Protein AF-A0A4U9HL40-F1 (afdb_monomer_lite)

Radius of gyration: 16.32 Å; chains: 1; bounding box: 34×28×34 Å

Structure (mmCIF, N/CA/C/O backbone):
data_AF-A0A4U9HL40-F1
#
_entry.id   AF-A0A4U9HL40-F1
#
loop_
_atom_site.group_PDB
_atom_site.id
_atom_site.type_symbol
_atom_site.label_atom_id
_atom_site.label_alt_id
_atom_site.label_comp_id
_atom_site.label_asym_id
_atom_site.label_entity_id
_atom_site.label_seq_id
_atom_site.pdbx_PDB_ins_code
_atom_site.Cartn_x
_atom_site.Cartn_y
_atom_site.Cartn_z
_atom_site.occupancy
_atom_site.B_iso_or_equiv
_atom_site.auth_seq_id
_atom_site.auth_comp_id
_atom_site.auth_asym_id
_atom_site.auth_atom_id
_atom_site.pdbx_PDB_model_num
ATOM 1 N N . MET A 1 1 ? 13.104 -20.021 -5.746 1.00 63.62 1 MET A N 1
ATOM 2 C CA . MET A 1 1 ? 12.306 -18.800 -5.505 1.00 63.62 1 MET A CA 1
ATOM 3 C C . MET A 1 1 ? 13.076 -17.501 -5.736 1.00 63.62 1 MET A C 1
ATOM 5 O O . MET A 1 1 ? 12.665 -16.749 -6.599 1.00 63.62 1 MET A O 1
ATOM 9 N N . ARG A 1 2 ? 14.193 -17.207 -5.038 1.00 65.75 2 ARG A N 1
ATOM 10 C CA . ARG A 1 2 ? 14.846 -15.877 -5.133 1.00 65.75 2 ARG A CA 1
ATOM 11 C C . ARG A 1 2 ? 15.186 -15.416 -6.558 1.00 65.75 2 ARG A C 1
ATOM 13 O O . ARG A 1 2 ? 15.005 -14.242 -6.813 1.00 65.75 2 ARG A O 1
ATOM 20 N N . ARG A 1 3 ? 15.659 -16.315 -7.431 1.00 74.00 3 ARG A N 1
ATOM 21 C CA . ARG A 1 3 ? 16.091 -16.013 -8.814 1.00 74.00 3 ARG A CA 1
ATOM 22 C C . ARG A 1 3 ? 14.944 -15.879 -9.831 1.00 74.00 3 ARG A C 1
ATOM 24 O O . ARG A 1 3 ? 15.219 -15.743 -11.009 1.00 74.00 3 ARG A O 1
ATOM 31 N N . GLN A 1 4 ? 13.692 -16.015 -9.389 1.00 85.56 4 GLN A N 1
ATOM 32 C CA . GLN A 1 4 ? 12.496 -15.931 -10.243 1.00 85.56 4 GLN A CA 1
ATOM 33 C C . GLN A 1 4 ? 11.728 -14.624 -10.010 1.00 85.56 4 GLN A C 1
ATOM 35 O O . GLN A 1 4 ? 10.723 -14.363 -10.661 1.00 85.56 4 GLN A O 1
ATOM 40 N N . LEU A 1 5 ? 12.153 -13.800 -9.045 1.00 86.06 5 LEU A N 1
ATOM 41 C CA . LEU A 1 5 ? 11.381 -12.625 -8.639 1.00 86.06 5 LEU A CA 1
ATOM 42 C C . LEU A 1 5 ? 11.405 -11.540 -9.715 1.00 86.06 5 LEU A C 1
ATOM 44 O O . LEU A 1 5 ? 10.414 -10.833 -9.873 1.00 86.06 5 LEU A O 1
ATOM 48 N N . LYS A 1 6 ? 12.496 -11.433 -10.478 1.00 87.88 6 LYS A N 1
ATOM 49 C CA . LYS A 1 6 ? 12.565 -10.525 -11.631 1.00 87.88 6 LYS A CA 1
ATOM 50 C C . LYS A 1 6 ? 11.623 -10.922 -12.762 1.00 87.88 6 LYS A C 1
ATOM 52 O O . LYS A 1 6 ? 11.064 -10.042 -13.405 1.00 87.88 6 LYS A O 1
ATOM 57 N N . ASP A 1 7 ? 11.420 -12.220 -12.963 1.00 88.88 7 ASP A N 1
ATOM 58 C CA . ASP A 1 7 ? 10.525 -12.727 -14.005 1.00 88.88 7 ASP A CA 1
ATOM 59 C C . ASP A 1 7 ? 9.053 -12.499 -13.630 1.00 88.88 7 ASP A C 1
ATOM 61 O O . ASP A 1 7 ? 8.220 -12.246 -14.493 1.00 88.88 7 ASP A O 1
ATOM 65 N N . ILE A 1 8 ? 8.736 -12.546 -12.330 1.00 87.62 8 ILE A N 1
ATOM 66 C CA . ILE A 1 8 ? 7.370 -12.377 -11.814 1.00 87.62 8 ILE A CA 1
ATOM 67 C C . I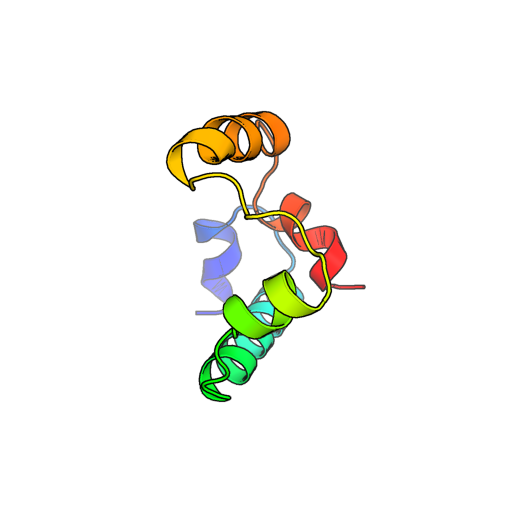LE A 1 8 ? 7.002 -10.895 -11.647 1.00 87.62 8 ILE A C 1
ATOM 69 O O . ILE A 1 8 ? 5.908 -10.482 -12.022 1.00 87.62 8 ILE A O 1
ATOM 73 N N . PHE A 1 9 ? 7.892 -10.092 -11.056 1.00 86.50 9 PHE A N 1
ATOM 74 C CA . PHE A 1 9 ? 7.597 -8.709 -10.647 1.00 86.50 9 PHE A CA 1
ATOM 75 C C . PHE A 1 9 ? 8.257 -7.647 -11.533 1.00 86.50 9 PHE A C 1
ATOM 77 O O . PHE A 1 9 ? 8.092 -6.450 -11.287 1.00 86.50 9 PHE A O 1
ATOM 84 N N . GLY A 1 10 ? 9.006 -8.066 -12.553 1.00 86.44 10 GLY A N 1
ATOM 85 C CA . GLY A 1 10 ? 9.816 -7.186 -13.385 1.00 86.44 10 GLY A CA 1
ATOM 86 C C . GLY A 1 10 ? 11.153 -6.802 -12.733 1.00 86.44 10 GLY A C 1
ATOM 87 O O . GLY A 1 10 ? 11.514 -7.311 -11.665 1.00 86.44 10 GLY A O 1
ATOM 88 N N . PRO A 1 11 ? 11.923 -5.899 -13.371 1.00 89.19 11 PRO A N 1
ATOM 89 C CA . PRO A 1 11 ? 13.249 -5.499 -12.909 1.00 89.19 11 PRO A CA 1
ATOM 90 C C . PRO A 1 11 ? 13.245 -5.036 -11.447 1.00 89.19 11 PRO A C 1
ATOM 92 O O . PRO A 1 11 ? 12.678 -4.003 -11.103 1.00 89.19 11 PRO A O 1
ATOM 95 N N . CYS A 1 12 ? 13.890 -5.806 -10.570 1.00 89.44 12 CYS A N 1
ATOM 96 C CA . CYS A 1 12 ? 13.868 -5.550 -9.134 1.00 89.44 12 CYS A CA 1
ATOM 97 C C . CYS A 1 12 ? 15.163 -5.986 -8.435 1.00 89.44 12 CYS A C 1
ATOM 99 O O . CYS A 1 12 ? 15.943 -6.803 -8.941 1.00 89.44 12 CYS A O 1
ATOM 101 N N . ASN A 1 13 ? 15.381 -5.470 -7.222 1.00 89.94 13 ASN A N 1
ATOM 102 C CA . ASN A 1 13 ? 16.383 -6.020 -6.317 1.00 89.94 13 ASN A CA 1
ATOM 103 C C . ASN A 1 13 ? 15.788 -7.225 -5.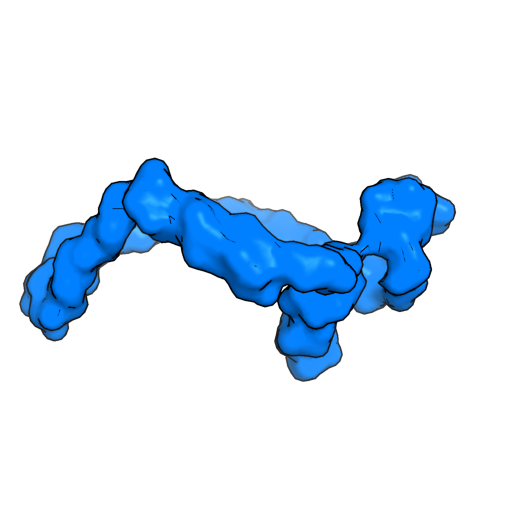574 1.00 89.94 13 ASN A C 1
ATOM 105 O O . ASN A 1 13 ? 15.115 -7.084 -4.555 1.00 89.94 13 ASN A O 1
ATOM 109 N N . GLU A 1 14 ? 16.073 -8.428 -6.067 1.00 90.12 14 GLU A N 1
ATOM 110 C CA . GLU A 1 14 ? 15.507 -9.680 -5.544 1.00 90.12 14 GLU A CA 1
ATOM 111 C C . GLU A 1 14 ? 15.813 -9.922 -4.060 1.00 90.12 14 GLU A C 1
ATOM 113 O O . GLU A 1 14 ? 15.058 -10.605 -3.369 1.00 90.12 14 GLU A O 1
ATOM 118 N N . ARG A 1 15 ? 16.926 -9.378 -3.544 1.00 89.94 15 ARG A N 1
ATOM 119 C CA . ARG A 1 15 ? 17.260 -9.489 -2.117 1.00 89.94 15 ARG A CA 1
ATOM 120 C C . ARG A 1 15 ? 16.301 -8.661 -1.271 1.00 89.94 15 ARG A C 1
ATOM 122 O O . ARG A 1 15 ? 15.838 -9.150 -0.243 1.00 89.94 15 ARG A O 1
ATOM 129 N N . LEU A 1 16 ? 16.033 -7.427 -1.697 1.00 89.31 16 LEU A N 1
ATOM 130 C CA . LEU A 1 16 ? 15.118 -6.521 -1.009 1.00 89.31 16 LEU A CA 1
ATOM 131 C C . LEU A 1 16 ? 13.673 -7.019 -1.116 1.00 89.31 16 LEU A C 1
ATOM 133 O O . LEU A 1 16 ? 12.995 -7.087 -0.095 1.00 89.31 16 LEU A O 1
ATOM 137 N N . MET A 1 17 ? 13.262 -7.507 -2.292 1.00 89.75 17 MET A N 1
ATOM 138 C CA . MET A 1 17 ? 11.972 -8.188 -2.469 1.00 89.75 17 MET A CA 1
ATOM 139 C C . MET A 1 17 ? 11.782 -9.336 -1.496 1.00 89.75 17 MET A C 1
ATOM 141 O O . MET A 1 17 ? 10.813 -9.366 -0.743 1.00 89.75 17 MET A O 1
ATOM 145 N N . LEU A 1 18 ? 12.738 -10.264 -1.458 1.00 89.88 18 LEU A N 1
ATOM 146 C CA . LEU A 1 18 ? 12.628 -11.418 -0.580 1.00 89.88 18 LEU A CA 1
ATOM 147 C C . LEU A 1 18 ? 12.595 -11.011 0.902 1.00 89.88 18 LEU A C 1
ATOM 149 O O . LEU A 1 18 ? 11.925 -11.666 1.697 1.00 89.88 18 LEU A O 1
ATOM 153 N N . LYS A 1 19 ? 13.305 -9.939 1.280 1.00 90.62 19 LYS A N 1
ATOM 154 C CA . LYS A 1 19 ? 13.274 -9.395 2.644 1.00 90.62 19 LYS A CA 1
ATOM 155 C C . LYS A 1 19 ? 11.887 -8.841 2.989 1.00 90.62 19 LYS A C 1
ATOM 157 O O . LYS A 1 19 ? 11.357 -9.225 4.027 1.00 90.62 19 LYS A O 1
ATOM 162 N N . ALA A 1 20 ? 11.293 -8.013 2.129 1.00 90.31 20 ALA A N 1
ATOM 163 C CA . ALA A 1 20 ? 9.956 -7.456 2.355 1.00 90.31 20 ALA A CA 1
ATOM 164 C C . ALA A 1 20 ? 8.878 -8.549 2.397 1.00 90.31 20 ALA A C 1
ATOM 166 O O . ALA A 1 20 ? 8.093 -8.605 3.336 1.00 90.31 20 ALA A O 1
ATOM 167 N N . MET A 1 21 ? 8.908 -9.502 1.462 1.00 89.50 21 MET A N 1
ATOM 168 C CA . MET A 1 21 ? 7.973 -10.635 1.457 1.00 89.50 21 MET A CA 1
ATOM 169 C C . MET A 1 21 ? 8.033 -11.452 2.752 1.00 89.50 21 MET A C 1
ATOM 171 O O . MET A 1 21 ? 6.998 -11.827 3.300 1.00 89.50 21 MET A O 1
ATOM 175 N N . ARG A 1 22 ? 9.241 -11.712 3.270 1.00 92.00 22 ARG A N 1
ATOM 176 C CA . ARG A 1 22 ? 9.414 -12.397 4.560 1.00 92.00 22 ARG A CA 1
ATOM 177 C C . ARG A 1 22 ? 8.853 -11.577 5.716 1.00 92.00 22 ARG A C 1
ATOM 179 O O . ARG A 1 22 ? 8.227 -12.158 6.591 1.00 92.00 22 ARG A O 1
ATOM 186 N N . LEU A 1 23 ? 9.054 -10.259 5.709 1.00 91.44 23 LEU A N 1
ATOM 187 C CA . LEU A 1 23 ? 8.497 -9.370 6.726 1.00 91.44 23 LEU A CA 1
ATOM 188 C C . LEU A 1 23 ? 6.964 -9.433 6.737 1.00 91.44 23 LEU A C 1
ATOM 190 O O . LEU A 1 23 ? 6.384 -9.649 7.799 1.00 91.44 23 LEU A O 1
ATOM 194 N N . TYR A 1 24 ? 6.318 -9.327 5.572 1.00 90.44 24 TYR A N 1
ATOM 195 C CA . TYR A 1 24 ? 4.860 -9.448 5.475 1.00 90.44 24 TYR A CA 1
ATOM 196 C C . TYR A 1 24 ? 4.362 -10.825 5.908 1.00 90.44 24 TYR A C 1
ATOM 198 O O . TYR A 1 24 ? 3.366 -10.913 6.621 1.00 90.44 24 TYR A O 1
ATOM 206 N N . GLY A 1 25 ? 5.072 -11.893 5.532 1.00 92.50 25 GLY A N 1
ATOM 207 C CA . GLY A 1 25 ? 4.761 -13.249 5.981 1.00 92.50 25 GLY A CA 1
ATOM 208 C C . GLY A 1 25 ? 4.815 -13.374 7.504 1.00 92.50 25 GLY A C 1
ATOM 209 O O . GLY A 1 25 ? 3.851 -13.822 8.117 1.00 92.50 25 GLY A O 1
ATOM 210 N N . SER A 1 26 ? 5.899 -12.914 8.134 1.00 93.94 26 SER A N 1
ATOM 211 C CA . SER A 1 26 ? 6.029 -12.921 9.595 1.00 93.94 26 SER A CA 1
ATOM 212 C C . SER A 1 26 ? 4.961 -12.070 10.283 1.00 93.94 26 SER A C 1
ATOM 214 O O . SER A 1 26 ? 4.424 -12.485 11.305 1.00 93.94 26 SER A O 1
ATOM 216 N N . PHE A 1 27 ? 4.621 -10.904 9.724 1.00 90.50 27 PHE A N 1
ATOM 217 C CA . PHE A 1 27 ? 3.556 -10.054 10.255 1.00 90.50 27 PHE A CA 1
ATOM 218 C C . PHE A 1 27 ? 2.187 -10.741 10.179 1.00 90.50 27 PHE A C 1
ATOM 220 O O . PHE A 1 27 ? 1.445 -10.734 11.158 1.00 90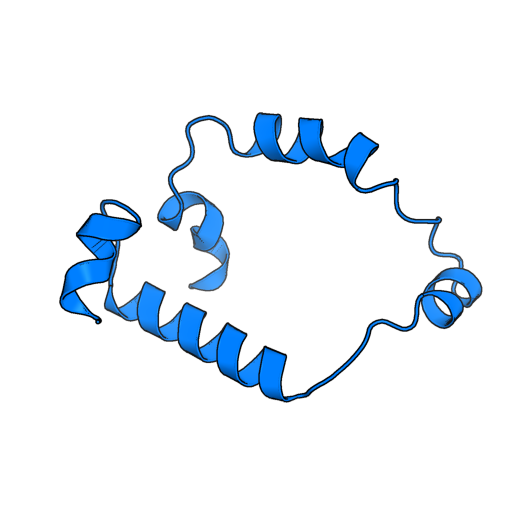.50 27 PHE A O 1
ATOM 227 N N . ALA A 1 28 ? 1.869 -11.396 9.058 1.00 91.19 28 ALA A N 1
ATOM 228 C CA . ALA A 1 28 ? 0.624 -12.146 8.898 1.00 91.19 28 ALA A CA 1
ATOM 229 C C . ALA A 1 28 ? 0.487 -13.281 9.932 1.00 91.19 28 ALA A C 1
ATOM 231 O O . ALA A 1 28 ? -0.607 -13.531 10.437 1.00 91.19 28 ALA A O 1
ATOM 232 N N . MET A 1 29 ? 1.602 -13.914 10.313 1.00 94.75 29 MET A N 1
ATOM 233 C CA . MET A 1 29 ? 1.628 -14.958 11.345 1.00 94.75 29 MET A CA 1
ATOM 234 C C . MET A 1 29 ? 1.314 -14.447 12.757 1.00 94.75 29 MET A C 1
ATOM 236 O O . MET A 1 29 ? 0.947 -15.250 13.611 1.00 94.75 29 MET A O 1
ATOM 240 N N . LEU A 1 30 ? 1.399 -13.136 13.017 1.00 93.06 30 LEU A N 1
ATOM 241 C CA . LEU A 1 30 ? 0.998 -12.560 14.307 1.00 93.06 30 LEU A CA 1
ATOM 242 C C . LEU A 1 30 ? -0.518 -12.671 14.551 1.00 93.06 30 LEU A C 1
ATOM 244 O O . LEU A 1 30 ? -0.961 -12.448 15.675 1.00 93.06 30 LEU A O 1
ATOM 248 N N . ASN A 1 31 ? -1.308 -13.004 13.517 1.00 86.62 31 ASN A N 1
ATOM 249 C CA . ASN A 1 31 ? -2.762 -13.207 13.581 1.00 86.62 31 ASN A CA 1
ATOM 250 C C . ASN A 1 31 ? -3.512 -12.046 14.266 1.00 86.62 31 ASN A C 1
ATOM 252 O O . ASN A 1 31 ? -4.543 -12.223 14.919 1.00 86.62 31 ASN A O 1
ATOM 256 N N . VAL A 1 32 ? -2.976 -10.835 14.122 1.00 88.00 32 VAL A N 1
ATOM 257 C CA . VAL A 1 32 ? -3.611 -9.614 14.606 1.00 88.00 32 VAL A CA 1
ATOM 258 C C . VAL A 1 32 ? -4.759 -9.239 13.675 1.00 88.00 32 VAL A C 1
ATOM 260 O O . VAL A 1 32 ? -4.666 -9.378 12.456 1.00 88.00 32 VAL A O 1
ATOM 263 N N . ARG A 1 33 ? -5.860 -8.752 14.248 1.00 86.56 33 ARG A N 1
ATOM 264 C CA . ARG A 1 33 ? -7.018 -8.265 13.492 1.00 86.56 33 ARG A CA 1
ATOM 265 C C . ARG A 1 33 ? -7.279 -6.813 13.834 1.00 86.56 33 ARG A C 1
ATOM 267 O O . ARG A 1 33 ? -7.179 -6.410 14.992 1.00 86.56 33 ARG A O 1
ATOM 274 N N . PHE A 1 34 ? -7.664 -6.042 12.826 1.00 85.62 34 PHE A N 1
ATOM 275 C CA . PHE A 1 34 ? -8.148 -4.689 13.045 1.00 85.62 34 PHE A CA 1
ATOM 276 C C . PHE A 1 34 ? -9.508 -4.734 13.742 1.00 85.62 34 PHE A C 1
ATOM 278 O O . PHE A 1 34 ? -10.425 -5.431 13.311 1.00 85.62 34 PHE A O 1
ATOM 285 N N . CYS A 1 35 ? -9.632 -3.986 14.837 1.00 90.25 35 CYS A N 1
ATOM 286 C CA . CYS A 1 35 ? -10.894 -3.807 15.541 1.00 90.25 35 CYS A CA 1
ATOM 287 C C . CYS A 1 35 ? -11.562 -2.524 15.037 1.00 90.25 35 CYS A C 1
ATOM 289 O O . CYS A 1 35 ? -11.275 -1.436 15.539 1.00 90.25 35 CYS A O 1
ATOM 291 N N . ASN A 1 36 ? -12.439 -2.654 14.040 1.00 89.75 36 ASN A N 1
ATOM 292 C CA . ASN A 1 36 ? -13.128 -1.506 13.444 1.00 89.75 36 ASN A CA 1
ATOM 293 C C . ASN A 1 36 ? -13.948 -0.736 14.486 1.00 89.75 36 ASN A C 1
ATOM 295 O O . ASN A 1 36 ? -13.875 0.488 14.525 1.00 89.75 36 ASN A O 1
ATOM 299 N N . ASP A 1 37 ? -14.613 -1.432 15.409 1.00 93.81 37 ASP A N 1
ATOM 300 C CA . ASP A 1 37 ? -15.386 -0.798 16.483 1.00 93.81 37 ASP A CA 1
ATOM 301 C C . ASP A 1 37 ? -14.535 0.137 17.345 1.00 93.81 37 ASP A C 1
ATOM 303 O O . ASP A 1 37 ? -14.990 1.208 17.743 1.00 93.81 37 ASP A O 1
ATOM 307 N N . LYS A 1 38 ? -13.281 -0.239 17.626 1.00 93.75 38 LYS A N 1
ATOM 308 C CA . LYS A 1 38 ? -12.357 0.612 18.381 1.00 93.75 38 LYS A CA 1
ATOM 309 C C . LYS A 1 38 ? -12.015 1.879 17.599 1.00 93.75 38 LYS A C 1
ATOM 311 O O . LYS A 1 38 ? -12.008 2.952 18.189 1.00 93.75 38 LYS A O 1
ATOM 316 N N . LEU A 1 39 ? -11.747 1.766 16.298 1.00 91.88 39 LEU A N 1
ATOM 317 C CA . LEU A 1 39 ? -11.422 2.918 15.449 1.00 91.88 39 LEU A CA 1
ATOM 318 C C . LEU A 1 39 ? -12.605 3.886 15.345 1.00 91.88 39 LEU A C 1
ATOM 320 O O . LEU A 1 39 ? -12.424 5.094 15.486 1.00 91.88 39 LEU A O 1
ATOM 324 N N . LEU A 1 40 ? -13.819 3.354 15.195 1.00 94.50 40 LEU A N 1
ATOM 325 C CA . LEU A 1 40 ? -15.042 4.156 15.162 1.00 94.50 40 LEU A CA 1
ATOM 326 C C . LEU A 1 40 ? -15.298 4.856 16.504 1.00 94.50 40 LEU A C 1
ATOM 328 O O . LEU A 1 40 ? -15.620 6.040 16.524 1.00 94.50 40 LEU A O 1
ATOM 332 N N . LYS A 1 41 ? -15.077 4.172 17.637 1.00 95.81 41 LYS A N 1
ATOM 333 C CA . LYS A 1 41 ? -15.164 4.784 18.979 1.00 95.81 41 LYS A CA 1
ATOM 334 C C . LYS A 1 41 ? -14.137 5.895 19.206 1.00 95.81 41 LYS A C 1
ATOM 336 O O . LYS A 1 41 ? -14.399 6.801 19.986 1.00 95.81 41 LYS A O 1
ATOM 341 N N . LEU A 1 42 ? -12.987 5.829 18.535 1.00 95.62 42 LEU A N 1
ATOM 342 C CA . LEU A 1 42 ? -11.967 6.883 18.549 1.00 95.62 42 LEU A CA 1
ATOM 343 C C . LEU A 1 42 ? -12.300 8.054 17.606 1.00 95.62 42 LEU A C 1
ATOM 345 O O . LEU A 1 42 ? -11.523 9.001 17.531 1.00 95.62 42 LEU A O 1
ATOM 349 N N . GLY A 1 43 ? -13.429 8.005 16.893 1.00 96.12 43 GLY A N 1
ATOM 350 C CA . GLY A 1 43 ? -13.878 9.067 15.993 1.00 96.12 43 GLY A CA 1
ATOM 351 C C . GLY A 1 43 ? -13.313 8.983 14.575 1.00 96.12 43 GLY A C 1
ATOM 352 O O . GLY A 1 43 ? -13.452 9.941 13.818 1.00 96.12 43 GLY A O 1
ATOM 353 N N . MET A 1 44 ? -12.686 7.865 14.183 1.00 95.06 44 MET A N 1
ATOM 354 C CA . MET A 1 44 ? -12.309 7.673 12.780 1.00 95.06 44 MET A CA 1
ATOM 355 C C . MET A 1 44 ? -13.563 7.502 11.908 1.00 95.06 44 MET A C 1
ATOM 357 O O . MET A 1 44 ? -14.495 6.805 12.319 1.00 95.06 44 MET A O 1
ATOM 361 N N . PRO A 1 45 ? -13.599 8.095 10.702 1.00 92.81 45 PRO A N 1
ATOM 362 C CA . PRO A 1 45 ? -14.712 7.901 9.784 1.00 92.81 45 PRO A CA 1
ATOM 363 C C . PRO A 1 45 ? -14.789 6.441 9.328 1.00 92.81 45 PRO A C 1
ATOM 365 O O . PRO A 1 45 ? -13.781 5.729 9.294 1.00 92.81 45 PRO A O 1
ATOM 368 N N . GLN A 1 46 ? -15.989 5.998 8.944 1.00 90.81 46 GLN A N 1
ATOM 369 C CA . GLN A 1 46 ? -16.129 4.677 8.340 1.00 90.81 46 GLN A CA 1
ATOM 370 C C . GLN A 1 46 ? -15.295 4.586 7.056 1.00 90.81 46 GLN A C 1
ATOM 372 O O . GLN A 1 46 ? -15.296 5.528 6.257 1.00 90.81 46 GLN A O 1
ATOM 377 N N . PRO A 1 47 ? -14.588 3.462 6.840 1.00 88.50 47 PRO A N 1
ATOM 378 C CA . PRO A 1 47 ? -13.843 3.270 5.610 1.00 88.50 47 PRO A CA 1
ATOM 379 C C . PRO A 1 47 ? -14.812 3.213 4.418 1.00 88.50 47 PRO A C 1
ATOM 381 O O . PRO A 1 47 ? -15.925 2.692 4.559 1.00 88.50 47 PRO A O 1
ATOM 384 N N . PRO A 1 48 ? -14.406 3.703 3.233 1.00 90.62 48 PRO A N 1
ATOM 385 C CA . PRO A 1 48 ? -15.196 3.515 2.026 1.00 90.62 48 PRO A CA 1
ATOM 386 C C . PRO A 1 48 ? -15.350 2.021 1.730 1.00 90.62 48 PRO A C 1
ATOM 388 O O . PRO A 1 48 ? -14.498 1.202 2.095 1.00 90.62 48 PRO A O 1
ATOM 391 N N . ARG A 1 49 ? -16.420 1.651 1.018 1.00 91.75 49 ARG A N 1
ATOM 392 C CA . ARG A 1 49 ? -16.538 0.280 0.514 1.00 91.75 49 ARG A CA 1
ATOM 393 C C . ARG A 1 49 ? -15.367 0.008 -0.418 1.00 91.75 49 ARG A C 1
ATOM 395 O O . ARG A 1 49 ? -14.965 0.868 -1.201 1.00 91.75 49 ARG A O 1
ATOM 402 N N . PHE A 1 50 ? -14.861 -1.219 -0.379 1.00 90.88 50 PHE A N 1
ATOM 403 C CA . PHE A 1 50 ? -13.749 -1.622 -1.237 1.00 90.88 50 PHE A CA 1
ATOM 404 C C . PHE A 1 50 ? -14.033 -1.350 -2.723 1.00 90.88 50 PHE A C 1
ATOM 406 O O . PHE A 1 50 ? -13.171 -0.841 -3.434 1.00 90.88 50 PHE A O 1
ATOM 413 N N . THR A 1 51 ? -15.263 -1.612 -3.172 1.00 96.06 51 THR A N 1
ATOM 414 C CA . THR A 1 51 ? -15.709 -1.363 -4.551 1.00 96.06 51 THR A CA 1
ATOM 415 C C . THR A 1 51 ? -15.615 0.102 -4.955 1.00 96.06 51 THR A C 1
ATOM 417 O O . THR A 1 51 ? -15.289 0.393 -6.101 1.00 96.06 51 THR A O 1
ATOM 420 N N . ASP A 1 52 ? -15.860 1.016 -4.016 1.00 94.06 52 ASP A N 1
ATOM 421 C CA . ASP A 1 52 ? -15.815 2.455 -4.272 1.00 94.06 52 ASP A CA 1
ATOM 422 C C . ASP A 1 52 ? -14.359 2.954 -4.302 1.00 94.06 52 ASP A C 1
ATOM 424 O O . ASP A 1 52 ? -14.024 3.882 -5.034 1.00 94.06 52 ASP A O 1
ATOM 428 N N . TYR A 1 53 ? -13.464 2.308 -3.546 1.00 93.88 53 TYR A N 1
ATOM 429 C CA . TYR A 1 53 ? -12.048 2.675 -3.478 1.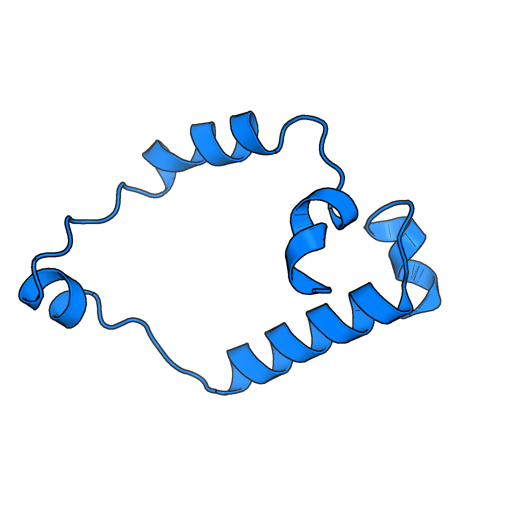00 93.88 53 TYR A CA 1
ATOM 430 C C . TYR A 1 53 ? -11.188 2.055 -4.594 1.00 93.88 53 TYR A C 1
ATOM 432 O O . TYR A 1 53 ? -10.132 2.5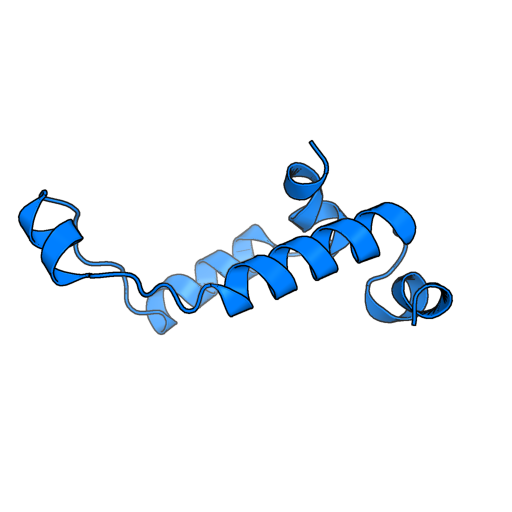88 -4.936 1.00 93.88 53 TYR A O 1
ATOM 440 N N . LEU A 1 54 ? -11.634 0.955 -5.208 1.00 95.00 54 LEU A N 1
ATOM 441 C CA . LEU A 1 54 ? -10.856 0.202 -6.197 1.00 95.00 54 LEU A CA 1
ATOM 442 C C . LEU A 1 54 ? -10.383 1.062 -7.380 1.00 95.00 54 LEU A C 1
ATOM 444 O O . LEU A 1 54 ? -9.240 0.935 -7.822 1.00 95.00 54 LEU A O 1
ATOM 448 N N . ALA A 1 55 ? -11.239 1.962 -7.872 1.00 94.94 55 ALA A N 1
ATOM 449 C CA . ALA A 1 55 ? -10.898 2.857 -8.975 1.00 94.94 55 ALA A CA 1
ATOM 450 C C . ALA A 1 55 ? -9.698 3.756 -8.637 1.00 94.94 55 ALA A C 1
ATOM 452 O O . ALA A 1 55 ? -8.830 3.969 -9.486 1.00 94.94 55 ALA A O 1
ATOM 453 N N . HIS A 1 56 ? -9.605 4.221 -7.387 1.00 94.94 56 HIS A N 1
ATOM 454 C CA . HIS A 1 56 ? -8.464 5.002 -6.921 1.00 94.94 56 HIS A CA 1
ATOM 455 C C . HIS A 1 56 ? -7.183 4.174 -6.900 1.00 94.94 56 HIS A C 1
ATOM 457 O O . HIS A 1 56 ? -6.165 4.674 -7.366 1.00 94.94 56 HIS A O 1
ATOM 463 N N . CYS A 1 57 ? -7.229 2.916 -6.444 1.00 93.25 57 CYS A N 1
ATOM 464 C CA . CYS A 1 57 ? -6.067 2.021 -6.478 1.00 93.25 57 CYS A CA 1
ATOM 465 C C . CYS A 1 57 ? -5.536 1.835 -7.904 1.00 93.25 57 CYS A C 1
ATOM 467 O O . CYS A 1 57 ? -4.333 1.920 -8.137 1.00 93.25 57 CYS A O 1
ATOM 469 N N . VAL A 1 58 ? -6.427 1.605 -8.872 1.00 94.44 58 VAL A N 1
ATOM 470 C CA . VAL A 1 58 ? -6.038 1.435 -10.280 1.00 94.44 58 VAL A CA 1
ATOM 471 C C . VAL A 1 58 ? -5.468 2.732 -10.849 1.00 94.44 58 VAL A C 1
ATOM 473 O O . VAL A 1 58 ? -4.459 2.709 -11.550 1.00 94.44 58 VAL A O 1
ATOM 476 N N . ALA A 1 59 ? -6.108 3.867 -10.566 1.00 96.31 59 ALA A N 1
ATOM 477 C CA . ALA A 1 59 ? -5.670 5.160 -11.075 1.00 96.31 59 ALA A CA 1
ATOM 478 C C . ALA A 1 59 ? -4.301 5.567 -10.509 1.00 96.31 59 ALA A C 1
ATOM 480 O O . ALA A 1 59 ?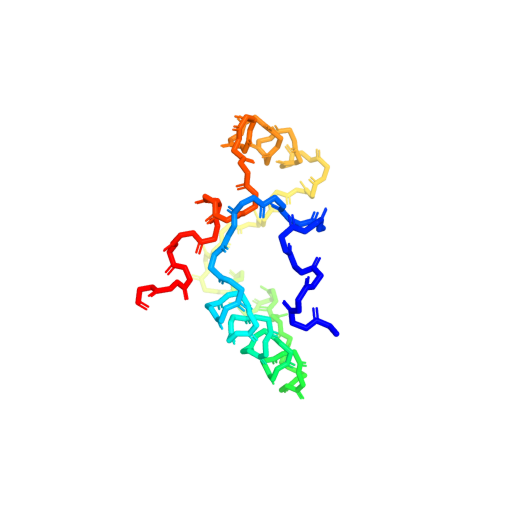 -3.438 5.996 -11.271 1.00 96.31 59 ALA A O 1
ATOM 481 N N . SER A 1 60 ? -4.085 5.396 -9.203 1.00 94.62 60 SER A N 1
ATOM 482 C CA . SER A 1 60 ? -2.858 5.819 -8.517 1.00 94.62 60 SER A CA 1
ATOM 483 C C . SER A 1 60 ? -1.646 4.937 -8.821 1.00 94.62 60 SER A C 1
ATOM 485 O O . SER A 1 60 ? -0.513 5.396 -8.707 1.00 94.62 60 SER A O 1
ATOM 487 N N . THR A 1 61 ? -1.870 3.687 -9.230 1.00 93.94 61 THR A N 1
ATOM 488 C CA . THR A 1 61 ? -0.800 2.722 -9.537 1.00 93.94 61 THR A CA 1
ATOM 489 C C . THR A 1 61 ? -0.571 2.520 -11.033 1.00 93.94 61 THR A C 1
ATOM 491 O O . THR A 1 61 ? 0.322 1.769 -11.431 1.00 93.94 61 THR A O 1
ATOM 494 N N . ARG A 1 62 ? -1.351 3.192 -11.889 1.00 95.38 62 ARG A N 1
ATOM 495 C CA . ARG A 1 62 ? -1.266 3.041 -13.344 1.00 95.38 62 ARG A CA 1
ATOM 496 C C . ARG A 1 62 ? 0.147 3.347 -13.844 1.00 95.38 62 ARG A C 1
ATOM 498 O O . ARG A 1 62 ? 0.674 4.432 -13.630 1.00 95.38 62 ARG A O 1
ATOM 505 N N . GLY A 1 63 ? 0.731 2.386 -14.558 1.00 93.25 63 GLY A N 1
ATOM 506 C CA . GLY A 1 63 ? 2.077 2.506 -15.126 1.00 93.25 63 GLY A CA 1
ATOM 507 C C . GLY A 1 63 ? 3.217 2.317 -14.119 1.00 93.25 63 GLY A C 1
ATOM 508 O O . GLY A 1 63 ? 4.376 2.372 -14.521 1.00 93.25 63 GLY A O 1
ATOM 509 N N . LEU A 1 64 ? 2.920 2.061 -12.839 1.00 92.56 64 LEU A N 1
ATOM 510 C CA . LEU A 1 64 ? 3.930 1.740 -11.835 1.00 92.56 64 LEU A CA 1
ATOM 511 C C . LEU A 1 64 ? 4.147 0.230 -11.756 1.00 92.56 64 LEU A C 1
ATOM 513 O O . LEU A 1 64 ? 3.219 -0.541 -11.508 1.00 92.56 64 LEU A O 1
ATOM 517 N N . SER A 1 65 ? 5.400 -0.189 -11.891 1.00 89.81 65 SER A N 1
ATOM 518 C CA . SER A 1 65 ? 5.809 -1.559 -11.582 1.00 89.81 65 SER A CA 1
ATOM 519 C C . SER A 1 65 ? 5.681 -1.856 -10.083 1.00 89.81 65 SER A C 1
ATOM 521 O O . SER A 1 65 ? 5.739 -0.954 -9.243 1.00 89.81 65 SER A O 1
ATOM 523 N N . ILE A 1 66 ? 5.568 -3.137 -9.729 1.00 87.69 66 ILE A N 1
ATOM 524 C CA . ILE A 1 66 ? 5.517 -3.576 -8.327 1.00 87.69 66 ILE A CA 1
ATOM 525 C C . ILE A 1 66 ? 6.729 -3.068 -7.516 1.00 87.69 66 ILE A C 1
ATOM 527 O O . ILE A 1 66 ? 6.515 -2.487 -6.454 1.00 87.69 66 ILE A O 1
ATOM 531 N N . PRO A 1 67 ? 7.988 -3.153 -7.998 1.00 87.56 67 PRO A N 1
ATOM 532 C CA . PRO A 1 67 ? 9.136 -2.611 -7.269 1.00 87.56 67 PRO A CA 1
ATOM 533 C C . PRO A 1 67 ? 9.060 -1.102 -7.006 1.00 87.56 67 PRO A C 1
ATOM 535 O O . PRO A 1 67 ? 9.533 -0.648 -5.967 1.00 87.56 67 PRO A O 1
ATOM 538 N N . GLN A 1 68 ? 8.469 -0.327 -7.923 1.00 89.62 68 GLN A N 1
ATOM 539 C CA . GLN A 1 68 ? 8.269 1.113 -7.731 1.00 89.62 68 GLN A CA 1
ATOM 540 C C . GLN A 1 68 ? 7.206 1.396 -6.668 1.00 89.62 68 GLN A C 1
ATOM 542 O O . GLN A 1 68 ? 7.400 2.282 -5.841 1.00 89.62 68 GLN A O 1
ATOM 547 N N . GLN A 1 69 ? 6.116 0.626 -6.656 1.00 89.50 69 GLN A N 1
ATOM 548 C CA . GLN A 1 69 ? 5.080 0.742 -5.626 1.00 89.50 69 GLN A CA 1
ATOM 549 C C . GLN A 1 69 ? 5.625 0.378 -4.238 1.00 89.50 69 GLN A C 1
ATOM 551 O O . GLN A 1 69 ? 5.279 1.019 -3.251 1.00 89.50 69 GLN A O 1
ATOM 556 N N . MET A 1 70 ? 6.546 -0.585 -4.173 1.00 87.62 70 MET A N 1
ATOM 557 C CA . MET A 1 70 ? 7.162 -1.037 -2.924 1.00 87.62 70 MET A CA 1
ATOM 558 C C . MET A 1 70 ? 8.388 -0.218 -2.486 1.00 87.62 70 MET A C 1
ATOM 560 O O . MET A 1 70 ? 9.079 -0.587 -1.540 1.00 87.62 70 MET A O 1
ATOM 564 N N . ALA A 1 71 ? 8.723 0.886 -3.163 1.00 86.31 71 ALA A N 1
ATOM 565 C CA . ALA A 1 71 ? 9.973 1.611 -2.910 1.00 86.31 71 ALA A CA 1
ATOM 566 C C . ALA A 1 71 ? 10.114 2.117 -1.460 1.00 86.31 71 ALA A C 1
ATOM 568 O O . ALA A 1 71 ? 11.230 2.279 -0.963 1.00 86.31 71 ALA A O 1
ATOM 569 N N . VAL A 1 72 ? 8.992 2.364 -0.778 1.00 84.12 72 VAL A N 1
ATOM 570 C CA . VAL A 1 72 ? 8.961 2.795 0.627 1.00 84.12 72 VAL A CA 1
ATOM 571 C C . VAL A 1 72 ? 9.186 1.652 1.616 1.00 84.12 72 VAL A C 1
ATOM 573 O O . VAL A 1 72 ? 9.640 1.915 2.723 1.00 84.12 72 VAL A O 1
ATOM 576 N N . ASP A 1 73 ? 8.961 0.400 1.215 1.00 83.69 73 ASP A N 1
ATOM 577 C CA . ASP A 1 73 ? 9.146 -0.778 2.072 1.00 83.69 73 ASP A CA 1
ATOM 578 C C . ASP A 1 73 ? 10.626 -1.144 2.277 1.00 83.69 73 ASP A C 1
ATOM 580 O O . ASP A 1 73 ? 10.962 -1.977 3.121 1.00 83.69 73 ASP A O 1
ATOM 584 N N . PHE A 1 74 ? 11.527 -0.547 1.487 1.00 73.44 74 PHE A N 1
ATOM 585 C CA . PHE A 1 74 ? 12.979 -0.751 1.592 1.00 73.44 74 PHE A CA 1
ATOM 586 C C . PHE A 1 74 ? 13.712 0.367 2.331 1.00 73.44 74 PHE A C 1
ATOM 588 O O . PHE A 1 74 ? 14.943 0.304 2.395 1.00 73.44 74 PHE A O 1
ATOM 595 N N . LYS A 1 75 ? 12.992 1.382 2.821 1.00 67.06 75 LYS A N 1
ATOM 596 C CA . LYS A 1 75 ? 13.567 2.470 3.618 1.00 67.06 75 LYS A CA 1
ATOM 597 C C . LYS A 1 75 ? 13.808 2.051 5.065 1.00 67.06 75 LYS A C 1
ATOM 599 O O . LYS A 1 75 ? 13.093 1.153 5.561 1.00 67.06 75 LYS A O 1
#

Sequence (75 aa):
MRRQLKDIFGPCNERLMLKAMRLYGSFAMLNVRFCNDKLLKLGMPQPPRFTDYLAHCVASTRGLSIPQQMAVDFK

pLDDT: mean 89.44, std 6.42, range [63.62, 96.31]

Organism: Serratia rubidaea (NCBI:txid61652)

Foldseek 3Di:
DLVCCCVVQNDADSVLVVVLVVVVVVVVVVVDDDDVVVCVVVVHDDDDDPVVCVVVVCVVCPPPTPRRVCVVVSD

Secondary structure (DSSP, 8-state):
-GGGHHHHHSS--HHHHHHHHHHHHHHHHT-----HHHHHHTTPPPPPPHHHHHHHHHHHHTT--HHHHTGGGG-